Protein AF-A0A8S3E2L9-F1 (afdb_monomer)

InterPro domains:
  IPR043128 Reverse transcriptase/Diguanylate cyclase domain [G3DSA:3.30.70.270] (8-79)
  IPR043502 DNA/RNA polymerase superfamily [SSF56672] (3-79)
  IPR051320 Viral Replication and Maturation Polyprotein [PTHR33064] (3-79)

Foldseek 3Di:
DPPPDPDVVLLVVLLPQDQDPALVSLVVNVVSLVVCPVVDPPLCVLCVVSCVQNVDDPVCRVVRDDDPSNVSSSVVSSD

Nearest PDB structures (foldseek):
  4mh8-assembly1_A  TM=9.119E-01  e=3.047E-03  Moloney murine leukemia virus isolate Shinnick
  8wut-assembly1_E  TM=9.060E-01  e=4.013E-03  Moloney murine leukemia virus
  8ygj-assembly1_E  TM=9.330E-01  e=1.142E-02  Moloney murine leukemia virus
  7o0g-assembly1_A  TM=8.546E-01  e=1.032E-01  White-tufted-ear marmoset simian foamy virus

Radius of gyration: 13.27 Å; Cα contacts (8 Å, |Δi|>4): 51; chains: 1; bounding box: 32×24×39 Å

Mean predicted aligned error: 5.8 Å

Solvent-accessible surface area (backbone atoms only — not comparable to full-atom values): 4849 Å² total; per-residue (Å²): 133,90,78,79,68,80,56,66,68,63,52,50,53,54,63,66,57,71,84,56,88,43,59,68,49,43,45,51,49,51,59,64,46,59,78,45,47,89,77,38,84,64,40,68,71,47,42,40,51,45,46,68,41,49,74,48,57,85,89,47,52,84,70,53,66,81,50,72,62,30,50,52,27,53,55,61,76,55,110

pLDDT: mean 84.22, std 11.69, range [39.78, 95.69]

Structure (mmCIF, N/CA/C/O backbone):
data_AF-A0A8S3E2L9-F1
#
_entry.id   AF-A0A8S3E2L9-F1
#
loop_
_a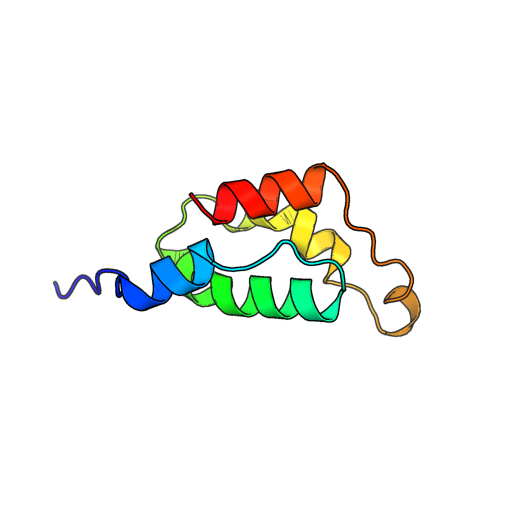tom_site.group_PDB
_atom_site.id
_atom_site.type_symbol
_atom_site.label_atom_id
_atom_site.label_alt_id
_atom_site.label_comp_id
_atom_site.label_asym_id
_atom_site.label_entity_id
_atom_site.label_seq_id
_atom_site.pdbx_PDB_ins_code
_atom_site.Cartn_x
_atom_site.Cartn_y
_atom_site.Cartn_z
_atom_site.occupancy
_atom_site.B_iso_or_equiv
_atom_site.auth_seq_id
_atom_site.auth_comp_id
_atom_site.auth_asym_id
_atom_site.auth_atom_id
_atom_site.pdbx_PDB_model_num
ATOM 1 N N . GLN A 1 1 ? -13.071 8.643 28.713 1.00 39.78 1 GLN A N 1
ATOM 2 C CA . GLN A 1 1 ? -12.639 7.818 27.563 1.00 39.78 1 GLN A CA 1
ATOM 3 C C . GLN A 1 1 ? -12.747 8.651 26.288 1.00 39.78 1 GLN A C 1
ATOM 5 O O . GLN A 1 1 ? -13.843 8.811 25.767 1.00 39.78 1 GLN A O 1
ATOM 10 N N . PHE A 1 2 ? -11.653 9.252 25.811 1.00 45.12 2 PHE A N 1
ATOM 11 C CA . PHE A 1 2 ? -11.678 10.069 24.590 1.00 45.12 2 PHE A CA 1
ATOM 12 C C . PHE A 1 2 ? -11.470 9.167 23.372 1.00 45.12 2 PHE A C 1
ATOM 14 O O . PHE A 1 2 ? -10.358 8.992 22.879 1.00 45.12 2 PHE A O 1
ATOM 21 N N . GLY A 1 3 ? -12.553 8.529 22.927 1.00 51.38 3 GLY A N 1
ATOM 22 C CA . GLY A 1 3 ? -12.570 7.786 21.674 1.00 51.38 3 GLY A CA 1
ATOM 23 C C . GLY A 1 3 ? -12.351 8.758 20.521 1.00 51.38 3 GLY A C 1
ATOM 24 O O . GLY A 1 3 ? -13.277 9.460 20.121 1.00 51.38 3 GLY A O 1
ATOM 25 N N . VAL A 1 4 ? -11.119 8.830 20.012 1.00 57.84 4 VAL A N 1
ATOM 26 C CA . VAL A 1 4 ? -10.786 9.598 18.808 1.00 57.84 4 VAL A CA 1
ATOM 27 C C . VAL A 1 4 ? -11.534 8.948 17.646 1.00 57.84 4 VAL A C 1
ATOM 29 O O . VAL A 1 4 ? -11.037 8.006 17.032 1.00 57.84 4 VAL A O 1
ATOM 32 N N . LYS A 1 5 ? -12.762 9.404 17.381 1.00 60.12 5 LYS A N 1
ATOM 33 C CA . LYS A 1 5 ? -13.507 9.017 16.184 1.00 60.12 5 LYS A CA 1
ATOM 34 C C . LYS A 1 5 ? -12.661 9.418 14.967 1.00 60.12 5 LYS A C 1
ATOM 36 O O . LYS A 1 5 ? -12.110 10.523 14.965 1.00 60.12 5 LYS A O 1
ATOM 41 N N . PRO A 1 6 ? -12.501 8.547 13.959 1.00 60.69 6 PRO A N 1
ATOM 42 C CA . PRO A 1 6 ? -11.749 8.907 12.768 1.00 60.69 6 PRO A CA 1
ATOM 43 C C . PRO A 1 6 ? -12.373 10.157 12.132 1.00 60.69 6 PRO A C 1
ATOM 45 O O . PRO A 1 6 ? -13.583 10.218 11.919 1.00 60.69 6 PRO A O 1
ATOM 48 N N . ASN A 1 7 ? -11.549 11.187 11.904 1.00 69.31 7 ASN A N 1
ATOM 49 C CA . ASN A 1 7 ? -11.998 12.434 11.288 1.00 69.31 7 ASN A CA 1
ATOM 50 C C . ASN A 1 7 ? -12.589 12.102 9.906 1.00 69.31 7 ASN A C 1
ATOM 52 O O . ASN A 1 7 ? -1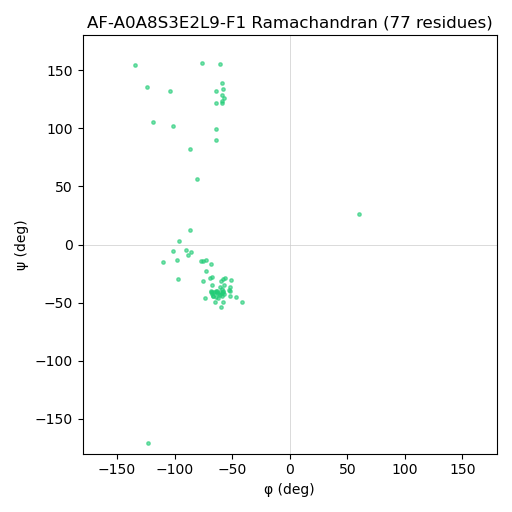1.908 11.485 9.082 1.00 69.31 7 ASN A O 1
ATOM 56 N N . LYS A 1 8 ? -13.847 12.495 9.667 1.00 66.19 8 LYS A N 1
ATOM 57 C CA . LYS A 1 8 ? -14.593 12.211 8.429 1.00 66.19 8 LYS A CA 1
ATOM 58 C C . LYS A 1 8 ? -13.815 12.626 7.180 1.00 66.19 8 LYS A C 1
ATOM 60 O O . LYS A 1 8 ? -13.828 11.900 6.194 1.00 66.19 8 LYS A O 1
ATOM 65 N N . GLU A 1 9 ? -13.072 13.729 7.244 1.00 68.56 9 GLU A N 1
ATOM 66 C CA . GLU A 1 9 ? -12.223 14.203 6.142 1.00 68.56 9 GLU A CA 1
ATOM 67 C C . GLU A 1 9 ? -11.140 13.194 5.756 1.00 68.56 9 GLU A C 1
ATOM 69 O O . GLU A 1 9 ? -10.874 12.968 4.577 1.00 68.56 9 GLU A O 1
ATOM 74 N N . LYS A 1 10 ? -10.523 12.547 6.749 1.00 69.75 10 LYS A N 1
ATOM 75 C CA . LYS A 1 10 ? -9.460 11.580 6.489 1.00 69.75 10 LYS A CA 1
ATOM 76 C C . LYS A 1 10 ? -10.022 10.254 5.958 1.00 69.75 10 LYS A C 1
ATOM 78 O O . LYS A 1 10 ? -9.344 9.605 5.162 1.00 69.75 10 LYS A O 1
ATOM 83 N N . ILE A 1 11 ? -11.240 9.872 6.362 1.00 72.12 11 ILE A N 1
ATOM 84 C CA . ILE A 1 11 ? -11.964 8.738 5.762 1.00 72.12 11 ILE A CA 1
ATOM 85 C C . ILE A 1 11 ? -12.275 9.065 4.302 1.00 72.12 11 ILE A C 1
ATOM 87 O O . ILE A 1 11 ? -11.926 8.292 3.414 1.00 72.12 11 ILE A O 1
ATOM 91 N N . GLN A 1 12 ? -12.839 10.245 4.035 1.00 72.94 12 GLN A N 1
ATOM 92 C CA . GLN A 1 12 ? -13.177 10.679 2.681 1.00 72.94 12 GLN A CA 1
ATOM 93 C C . GLN A 1 12 ? -11.946 10.714 1.766 1.00 72.94 12 GLN A C 1
ATOM 95 O O . GLN A 1 12 ? -12.018 10.308 0.607 1.00 72.94 12 GLN A O 1
ATOM 100 N N . ALA A 1 13 ? -10.793 11.135 2.294 1.00 76.31 13 ALA A N 1
ATOM 101 C CA . ALA A 1 13 ? -9.535 11.095 1.561 1.00 76.31 13 ALA A CA 1
ATOM 102 C C . ALA A 1 13 ? -9.164 9.668 1.119 1.00 76.31 13 ALA A C 1
ATOM 104 O O . ALA A 1 13 ? -8.757 9.499 -0.026 1.00 76.31 13 ALA A O 1
ATOM 105 N N . ILE A 1 14 ? -9.357 8.648 1.969 1.00 76.75 14 ILE A N 1
ATOM 106 C CA . ILE A 1 14 ? -9.145 7.232 1.610 1.00 76.75 14 ILE A CA 1
ATOM 107 C C . ILE A 1 14 ? -10.175 6.755 0.585 1.00 76.75 14 ILE A C 1
ATOM 109 O O . ILE A 1 14 ? -9.798 6.113 -0.399 1.00 76.75 14 ILE A O 1
ATOM 113 N N . MET A 1 15 ? -11.451 7.116 0.756 1.00 75.88 15 MET A N 1
ATOM 114 C CA . MET A 1 15 ? -12.519 6.782 -0.199 1.00 75.88 15 MET A CA 1
ATOM 115 C C . MET A 1 15 ? -12.214 7.305 -1.606 1.00 75.88 15 MET A C 1
ATOM 117 O O . MET A 1 15 ? -12.494 6.631 -2.600 1.00 75.88 15 MET A O 1
ATOM 121 N N . ASN A 1 16 ? -11.566 8.464 -1.694 1.00 82.25 16 ASN A N 1
ATOM 122 C CA . ASN A 1 16 ? -11.213 9.114 -2.952 1.00 82.25 16 ASN A CA 1
ATOM 123 C C . ASN A 1 16 ? -9.882 8.630 -3.554 1.00 82.25 16 ASN A C 1
ATOM 125 O O . ASN A 1 16 ? -9.546 9.023 -4.675 1.00 82.25 16 ASN A O 1
ATOM 129 N N . LEU A 1 17 ? -9.109 7.784 -2.858 1.00 83.06 17 LEU A N 1
ATOM 130 C CA . LEU A 1 17 ? -7.865 7.252 -3.418 1.00 83.06 17 LEU A CA 1
ATOM 131 C C . LEU A 1 17 ? -8.169 6.391 -4.644 1.00 83.06 17 LEU A C 1
ATOM 133 O O . LEU A 1 17 ? -9.045 5.523 -4.620 1.00 83.06 17 LEU A O 1
ATOM 137 N N . ARG A 1 18 ? -7.421 6.633 -5.719 1.00 87.12 18 ARG A N 1
ATOM 138 C CA . ARG A 1 18 ? -7.432 5.786 -6.913 1.00 87.12 18 ARG A CA 1
ATOM 139 C C . ARG A 1 18 ? -6.634 4.515 -6.654 1.00 87.12 18 ARG A C 1
ATOM 141 O O . ARG A 1 18 ? -5.753 4.491 -5.796 1.00 87.12 18 ARG A O 1
ATOM 148 N N . GLU A 1 19 ? -6.953 3.479 -7.416 1.00 90.00 19 GLU A N 1
ATOM 149 C CA . GLU A 1 19 ? -6.234 2.213 -7.367 1.00 90.00 19 GLU A CA 1
ATOM 150 C C . GLU A 1 19 ? -4.743 2.431 -7.701 1.00 90.00 19 GLU A C 1
ATOM 152 O O . GLU A 1 19 ? -4.428 3.090 -8.699 1.00 90.00 19 GLU A O 1
ATOM 157 N N . PRO A 1 20 ? -3.812 1.947 -6.862 1.00 91.38 20 PRO A N 1
ATOM 158 C CA . PRO A 1 20 ? -2.388 2.084 -7.116 1.00 91.38 20 PRO A CA 1
ATOM 159 C C . PRO A 1 20 ? -1.954 1.339 -8.378 1.00 91.38 20 PRO A C 1
ATOM 161 O O . PRO A 1 20 ? -2.064 0.124 -8.462 1.00 91.38 20 PRO A O 1
ATOM 164 N N . THR A 1 21 ? -1.366 2.057 -9.331 1.00 89.94 21 THR A N 1
ATOM 165 C CA . THR A 1 21 ? -0.765 1.457 -10.537 1.00 89.94 21 THR A CA 1
ATOM 166 C C . THR A 1 21 ? 0.756 1.346 -10.451 1.00 89.94 21 THR A C 1
ATOM 168 O O . THR A 1 21 ? 1.395 0.780 -11.332 1.00 89.94 21 THR A O 1
ATOM 171 N N . THR A 1 22 ? 1.361 1.884 -9.388 1.00 91.75 22 THR A N 1
ATOM 172 C CA . THR A 1 22 ? 2.812 1.887 -9.185 1.00 91.75 22 THR A CA 1
ATOM 173 C C . THR A 1 22 ? 3.176 1.486 -7.763 1.00 91.75 22 THR A C 1
ATOM 175 O O . THR A 1 22 ? 2.429 1.738 -6.814 1.00 91.75 22 THR A O 1
ATOM 178 N N . LEU A 1 23 ? 4.387 0.948 -7.596 1.00 92.62 23 LEU A N 1
ATOM 179 C CA . LEU A 1 23 ? 4.965 0.640 -6.287 1.00 92.62 23 LEU A CA 1
ATOM 180 C C . LEU A 1 23 ? 4.949 1.853 -5.340 1.00 92.62 23 LEU A C 1
ATOM 182 O O . LEU A 1 23 ? 4.693 1.711 -4.145 1.00 92.62 23 LEU A O 1
ATOM 186 N N . ALA A 1 24 ? 5.221 3.051 -5.863 1.00 91.00 24 ALA A N 1
ATOM 187 C CA . ALA A 1 24 ? 5.206 4.281 -5.077 1.00 91.00 24 ALA A CA 1
ATOM 188 C C . ALA A 1 24 ? 3.790 4.623 -4.587 1.00 91.00 24 ALA A C 1
ATOM 190 O O . ALA A 1 24 ? 3.605 4.930 -3.409 1.00 91.00 24 ALA A O 1
ATOM 191 N N . ALA A 1 25 ? 2.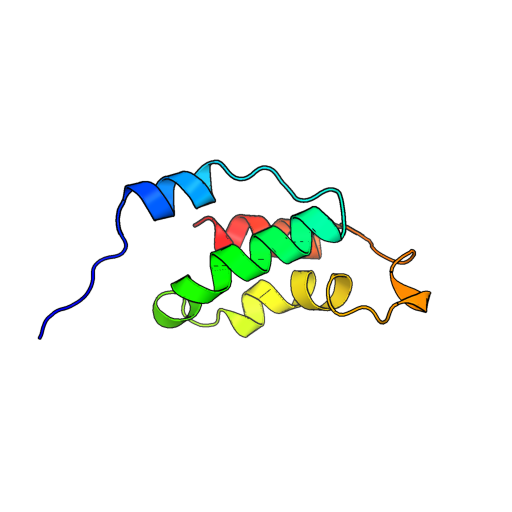784 4.511 -5.462 1.00 92.00 25 ALA A N 1
ATOM 192 C CA . ALA A 1 25 ? 1.387 4.729 -5.094 1.00 92.00 25 ALA A CA 1
ATOM 193 C C . ALA A 1 25 ? 0.903 3.702 -4.058 1.00 92.00 25 ALA A C 1
ATOM 195 O O . ALA A 1 25 ? 0.232 4.074 -3.097 1.00 92.00 25 ALA A O 1
ATOM 196 N N . ALA A 1 26 ? 1.297 2.4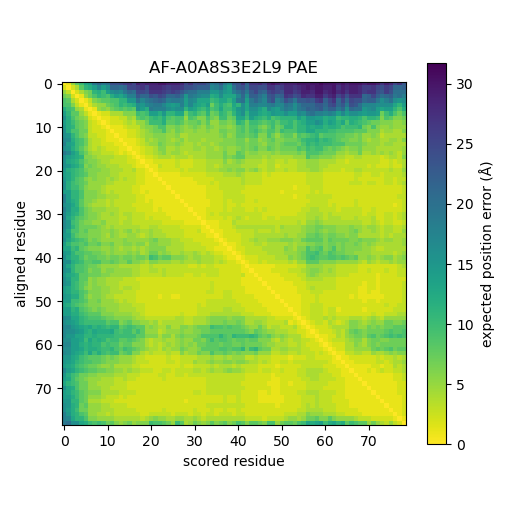33 -4.202 1.00 92.69 26 ALA A N 1
ATOM 197 C CA . ALA A 1 26 ? 0.910 1.367 -3.281 1.00 92.69 26 ALA A CA 1
ATOM 198 C C . ALA A 1 26 ? 1.541 1.553 -1.888 1.00 92.69 26 ALA A C 1
ATOM 200 O O . ALA A 1 26 ? 0.854 1.427 -0.875 1.00 92.69 26 ALA A O 1
ATOM 201 N N . ASN A 1 27 ? 2.816 1.957 -1.821 1.00 91.06 27 ASN A N 1
ATOM 202 C CA . ASN A 1 27 ? 3.463 2.319 -0.556 1.00 91.06 27 ASN A CA 1
ATOM 203 C C . ASN A 1 27 ? 2.823 3.554 0.093 1.00 91.06 27 ASN A C 1
ATOM 205 O O . ASN A 1 27 ? 2.605 3.569 1.304 1.00 91.06 27 ASN A O 1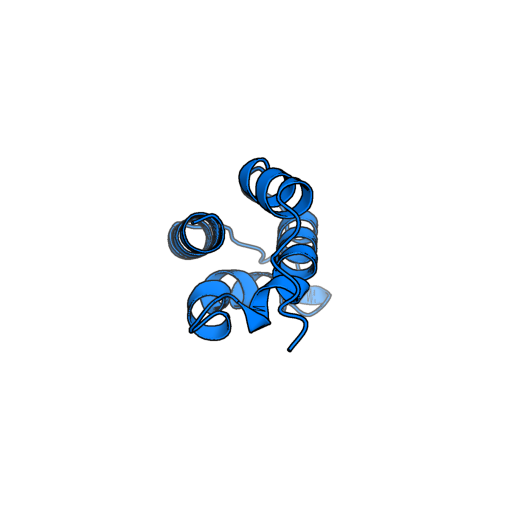
ATOM 209 N N . LYS A 1 28 ? 2.475 4.578 -0.700 1.00 89.94 28 LYS A N 1
ATOM 210 C CA . LYS A 1 28 ? 1.761 5.764 -0.201 1.00 89.94 28 LYS A CA 1
ATOM 211 C C . LYS A 1 28 ? 0.397 5.389 0.383 1.00 89.94 28 LYS A C 1
ATOM 213 O O . LYS A 1 28 ? 0.039 5.884 1.449 1.00 89.94 28 LYS A O 1
ATOM 218 N N . PHE A 1 29 ? -0.335 4.500 -0.287 1.00 89.75 29 PHE A N 1
ATOM 219 C CA . PHE A 1 29 ? -1.609 3.975 0.197 1.00 89.75 29 PHE A CA 1
ATOM 220 C C . PHE A 1 29 ? -1.443 3.252 1.541 1.00 89.75 29 PHE A C 1
ATOM 222 O O . PHE A 1 29 ? -2.089 3.636 2.514 1.00 89.75 29 PHE A O 1
ATOM 229 N N . LEU A 1 30 ? -0.525 2.281 1.639 1.00 89.44 30 LEU A N 1
ATOM 230 C CA . LEU A 1 30 ? -0.259 1.568 2.898 1.00 89.44 30 LEU A CA 1
ATOM 231 C C . LEU A 1 30 ? 0.167 2.510 4.031 1.00 89.44 30 LEU A C 1
ATOM 233 O O . LEU A 1 30 ? -0.300 2.365 5.162 1.00 89.44 30 LEU A O 1
ATOM 237 N N . GLY A 1 31 ? 1.006 3.503 3.727 1.00 88.31 31 GLY A N 1
ATOM 238 C CA . GLY A 1 31 ? 1.392 4.543 4.678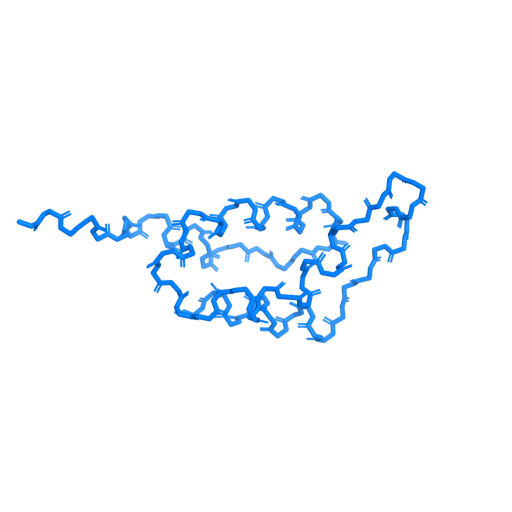 1.00 88.31 31 GLY A CA 1
ATOM 239 C C . GLY A 1 31 ? 0.180 5.313 5.204 1.00 88.31 31 GLY A C 1
ATOM 240 O O . GLY A 1 31 ? 0.046 5.487 6.414 1.00 88.31 31 GLY A O 1
ATOM 241 N N . GLY A 1 32 ? -0.751 5.693 4.324 1.00 86.38 32 GLY A N 1
ATOM 242 C CA . GLY A 1 32 ? -2.007 6.343 4.709 1.00 86.38 32 GLY A CA 1
ATOM 243 C C . GLY A 1 32 ? -2.919 5.453 5.559 1.00 86.38 32 GLY A C 1
ATOM 244 O O . GLY A 1 32 ? -3.489 5.914 6.549 1.00 86.38 32 GLY A O 1
ATOM 245 N N . MET A 1 33 ? -3.004 4.165 5.224 1.00 85.44 33 MET A N 1
ATOM 246 C CA . MET A 1 33 ? -3.823 3.186 5.945 1.00 85.44 33 MET A CA 1
ATOM 247 C C . MET A 1 33 ? -3.250 2.796 7.316 1.00 85.44 33 MET A C 1
ATOM 249 O O . MET A 1 33 ? -3.997 2.383 8.204 1.00 85.44 33 MET A O 1
ATOM 253 N N . SER A 1 34 ? -1.942 2.962 7.531 1.00 83.06 34 SER A N 1
ATOM 254 C CA . SER A 1 34 ? -1.264 2.571 8.776 1.00 83.06 34 SER A CA 1
ATOM 255 C C . SER A 1 34 ? -1.833 3.253 10.029 1.00 83.06 34 SER A C 1
ATOM 257 O O . SER A 1 34 ? -1.862 2.648 11.101 1.00 83.06 34 SER A O 1
ATOM 259 N N . TRP A 1 35 ? -2.366 4.474 9.903 1.00 81.69 35 TRP A N 1
ATOM 260 C CA . TRP A 1 35 ? -3.035 5.181 11.003 1.00 81.69 35 TRP A CA 1
ATOM 261 C C . TRP A 1 35 ? -4.378 4.536 11.394 1.00 81.69 35 TRP A C 1
ATOM 263 O O . TRP A 1 35 ? -4.776 4.578 12.560 1.00 81.69 35 TRP A O 1
ATOM 273 N N . TYR A 1 36 ? -5.046 3.888 10.436 1.00 79.62 36 TYR A N 1
ATOM 274 C CA . TYR A 1 36 ? -6.361 3.259 10.595 1.00 79.62 36 TYR A CA 1
ATOM 275 C C . TYR A 1 36 ? -6.305 1.820 11.083 1.00 79.62 36 TYR A C 1
ATOM 277 O O . TYR A 1 36 ? -7.334 1.278 11.477 1.00 79.62 36 TYR A O 1
ATOM 285 N N . ARG A 1 37 ? -5.115 1.213 11.143 1.00 82.56 37 ARG A N 1
ATOM 286 C CA . ARG A 1 37 ? -4.929 -0.177 11.591 1.00 82.56 37 ARG A CA 1
ATOM 287 C C . ARG A 1 37 ? -5.592 -0.493 12.938 1.00 82.56 37 ARG A C 1
ATOM 289 O O . ARG A 1 37 ? -5.999 -1.620 13.160 1.00 82.56 37 ARG A O 1
ATOM 296 N N . LYS A 1 38 ? -5.705 0.499 13.834 1.00 82.56 38 LYS A N 1
ATOM 297 C CA . LYS A 1 38 ? -6.333 0.352 15.162 1.00 82.56 38 LYS A CA 1
ATOM 298 C C . LYS A 1 38 ? -7.865 0.295 15.125 1.00 82.56 38 LYS A C 1
ATOM 300 O O . LYS A 1 38 ? -8.476 -0.047 16.127 1.00 82.56 38 LYS A O 1
ATOM 305 N N . PHE A 1 39 ? -8.467 0.666 13.998 1.00 77.56 39 PHE A N 1
ATOM 306 C CA . PHE A 1 39 ? -9.912 0.668 13.771 1.00 77.56 39 PHE A CA 1
ATOM 307 C C . PHE A 1 39 ? -10.356 -0.412 12.779 1.00 77.56 39 PHE A C 1
ATOM 309 O O . PHE A 1 39 ? -11.543 -0.702 12.700 1.00 77.56 39 PHE A O 1
ATOM 316 N N . LEU A 1 40 ? -9.416 -0.994 12.028 1.00 79.38 40 LEU A N 1
ATOM 317 C CA . LEU A 1 40 ? -9.678 -2.019 11.026 1.00 79.38 40 LEU A CA 1
ATOM 318 C C . LEU A 1 40 ? -9.336 -3.400 11.601 1.00 79.38 40 LEU A C 1
ATOM 320 O O . LEU A 1 40 ? -8.152 -3.755 11.671 1.00 79.38 40 LEU A O 1
ATOM 324 N N . PRO A 1 41 ? -10.334 -4.192 12.031 1.00 80.44 41 PRO A N 1
ATOM 325 C CA . PRO A 1 41 ? -10.080 -5.557 12.464 1.00 80.44 41 PRO A CA 1
ATOM 326 C C . PRO A 1 41 ? -9.439 -6.346 11.318 1.00 80.44 41 PRO A C 1
ATOM 328 O O . PRO A 1 41 ? -9.813 -6.201 10.158 1.00 80.44 41 PRO A O 1
ATOM 331 N N . GLN A 1 42 ? -8.446 -7.176 11.645 1.00 86.94 42 GLN A N 1
ATOM 332 C CA . GLN A 1 42 ? -7.723 -8.004 10.670 1.00 86.94 42 GLN A CA 1
ATOM 333 C C . GLN A 1 42 ? -6.992 -7.212 9.566 1.00 86.94 42 GLN A C 1
ATOM 335 O O . GLN A 1 42 ? -6.716 -7.757 8.497 1.00 86.94 42 GLN A O 1
ATOM 340 N N . PHE A 1 43 ? -6.611 -5.953 9.831 1.00 88.75 43 PHE A N 1
ATOM 341 C CA . PHE A 1 43 ? -5.885 -5.104 8.877 1.00 88.75 43 PHE A CA 1
ATOM 342 C C . PHE A 1 43 ? -4.704 -5.816 8.203 1.00 88.75 43 PHE A C 1
ATOM 344 O O . PHE A 1 43 ? -4.545 -5.723 6.992 1.00 88.75 43 PHE A O 1
ATOM 351 N N . ALA A 1 44 ? -3.885 -6.539 8.975 1.00 89.06 44 ALA A N 1
ATOM 352 C CA . ALA A 1 44 ? -2.720 -7.245 8.446 1.00 89.06 44 ALA A CA 1
ATOM 353 C C . ALA A 1 44 ? -3.105 -8.304 7.400 1.00 89.06 44 ALA A C 1
ATOM 355 O O . ALA A 1 44 ? -2.472 -8.372 6.350 1.00 89.06 44 ALA A O 1
ATOM 356 N N . SER A 1 45 ? -4.163 -9.077 7.658 1.00 92.19 45 SER A N 1
ATOM 357 C CA . SER A 1 45 ? -4.661 -10.110 6.745 1.00 92.19 45 SER A CA 1
ATOM 358 C C . SER A 1 45 ? -5.213 -9.498 5.460 1.00 92.19 45 SER A C 1
ATOM 360 O O . SER A 1 45 ? -4.883 -9.956 4.370 1.00 92.19 45 SER A O 1
ATOM 362 N N . VAL A 1 46 ? -5.992 -8.418 5.577 1.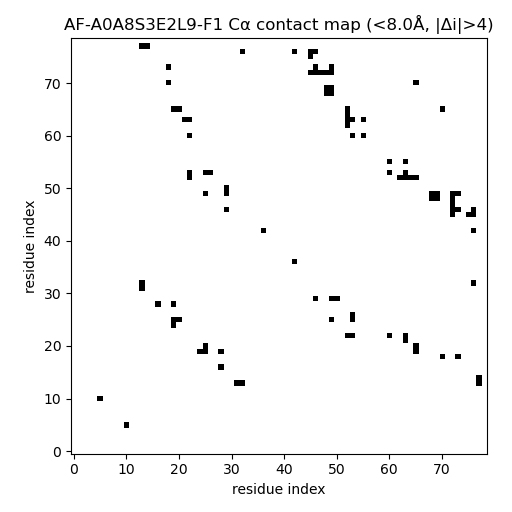00 92.44 46 VAL A N 1
ATOM 363 C CA . VAL A 1 46 ? -6.558 -7.720 4.413 1.00 92.44 46 VAL A CA 1
ATOM 364 C C . VAL A 1 46 ? -5.464 -7.026 3.600 1.00 92.44 46 VAL A C 1
ATOM 366 O O . VAL A 1 46 ? -5.479 -7.082 2.377 1.00 92.44 46 VAL A O 1
ATOM 369 N N . ALA A 1 47 ? -4.484 -6.397 4.250 1.00 92.25 47 ALA A N 1
ATOM 370 C CA . ALA A 1 47 ? -3.398 -5.686 3.578 1.00 92.25 47 ALA A CA 1
ATOM 371 C C . ALA A 1 47 ? -2.313 -6.618 3.010 1.00 92.25 47 ALA A C 1
ATOM 373 O O . ALA A 1 47 ? -1.503 -6.164 2.199 1.00 92.25 47 ALA A O 1
ATOM 374 N N . ALA A 1 48 ? -2.280 -7.899 3.396 1.00 94.12 48 ALA A N 1
ATOM 375 C CA . ALA A 1 48 ? -1.233 -8.846 3.009 1.00 94.12 48 ALA A CA 1
ATOM 376 C C . ALA A 1 48 ? -0.980 -8.925 1.487 1.00 94.12 48 ALA A C 1
ATOM 378 O O . ALA A 1 48 ? 0.189 -8.855 1.091 1.00 94.12 48 ALA A O 1
ATOM 379 N N . PRO A 1 49 ? -2.004 -8.971 0.605 1.00 94.44 49 PRO A N 1
ATOM 380 C CA . PRO A 1 49 ? -1.785 -8.982 -0.840 1.00 94.44 49 PRO A CA 1
ATOM 381 C C . PRO A 1 49 ? -1.062 -7.728 -1.342 1.00 94.44 49 PRO A C 1
ATOM 383 O O . PRO A 1 49 ? -0.205 -7.829 -2.219 1.00 94.44 49 PRO A O 1
ATOM 386 N N . ILE A 1 50 ? -1.354 -6.560 -0.761 1.00 93.94 50 ILE A N 1
ATOM 387 C CA . ILE A 1 50 ? -0.697 -5.292 -1.104 1.00 93.94 50 ILE A CA 1
ATOM 388 C C . ILE A 1 50 ? 0.728 -5.276 -0.542 1.00 93.94 50 ILE A C 1
ATOM 390 O O . ILE A 1 50 ? 1.667 -4.965 -1.270 1.00 93.94 50 ILE A O 1
ATOM 394 N N . ILE A 1 51 ? 0.912 -5.679 0.720 1.00 93.19 51 ILE A N 1
ATOM 395 C CA . ILE A 1 51 ? 2.229 -5.739 1.373 1.00 93.19 51 ILE A CA 1
ATOM 396 C C . ILE A 1 51 ? 3.187 -6.644 0.590 1.00 93.19 51 ILE A C 1
ATOM 398 O O . ILE A 1 51 ? 4.351 -6.286 0.413 1.00 93.19 51 ILE A O 1
ATOM 402 N N . SER A 1 52 ? 2.702 -7.777 0.072 1.00 93.06 52 SER A N 1
ATOM 403 C CA . SER A 1 52 ? 3.522 -8.726 -0.694 1.00 93.06 52 SER A CA 1
ATOM 404 C C . SER A 1 52 ? 4.158 -8.111 -1.946 1.00 93.06 52 SER A C 1
ATOM 406 O O . SER A 1 52 ? 5.275 -8.473 -2.311 1.00 93.06 52 SER A O 1
ATOM 408 N N . VAL A 1 53 ? 3.486 -7.136 -2.568 1.00 92.44 53 VAL A N 1
ATOM 409 C CA . VAL A 1 53 ? 3.966 -6.470 -3.788 1.00 92.44 53 VAL A CA 1
ATOM 410 C C . VAL A 1 53 ? 4.658 -5.142 -3.498 1.00 92.44 53 VAL A C 1
ATOM 412 O O . VAL A 1 53 ? 5.343 -4.610 -4.368 1.00 92.44 53 VAL A O 1
ATOM 415 N N . THR A 1 54 ? 4.528 -4.600 -2.283 1.00 91.62 54 THR A N 1
ATOM 416 C CA . THR A 1 54 ? 5.221 -3.370 -1.876 1.00 91.62 54 THR A CA 1
ATOM 417 C C . THR A 1 54 ? 6.512 -3.613 -1.107 1.00 91.62 54 THR A C 1
ATOM 419 O O . THR A 1 54 ? 7.433 -2.799 -1.208 1.00 91.62 54 THR A O 1
ATOM 422 N N . ASN A 1 55 ? 6.607 -4.718 -0.362 1.00 89.88 55 ASN A N 1
ATOM 423 C CA . ASN A 1 55 ? 7.776 -5.086 0.439 1.00 89.88 55 ASN A CA 1
ATOM 424 C C . ASN A 1 55 ? 8.873 -5.740 -0.421 1.00 89.88 55 ASN A C 1
ATOM 426 O O . ASN A 1 55 ? 9.294 -6.874 -0.198 1.00 89.88 55 ASN A O 1
ATOM 430 N N . LEU A 1 56 ? 9.310 -5.018 -1.453 1.00 88.44 56 LEU A N 1
ATOM 431 C CA .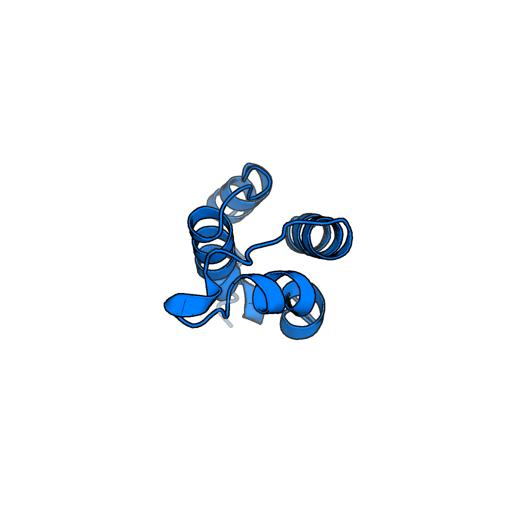 LEU A 1 56 ? 10.325 -5.465 -2.399 1.00 88.44 56 LEU A CA 1
ATOM 432 C C . LEU A 1 56 ? 11.662 -4.780 -2.099 1.00 88.44 56 LEU A C 1
ATOM 434 O O . LEU A 1 56 ? 11.749 -3.553 -1.980 1.00 88.44 56 LEU A O 1
ATOM 438 N N . THR A 1 57 ? 12.740 -5.563 -2.051 1.00 87.06 57 THR A N 1
ATOM 439 C CA . THR A 1 57 ? 14.106 -5.021 -1.997 1.00 87.06 57 THR A CA 1
ATOM 440 C C . THR A 1 57 ? 14.402 -4.179 -3.247 1.00 87.06 57 THR A C 1
ATOM 442 O O . THR A 1 57 ? 13.797 -4.394 -4.298 1.00 87.06 57 THR A O 1
ATOM 445 N N . LYS A 1 58 ? 15.347 -3.220 -3.171 1.00 86.19 58 LYS A N 1
ATOM 446 C CA . LYS A 1 58 ? 15.738 -2.348 -4.308 1.00 86.19 58 LYS A CA 1
ATOM 447 C C . LYS A 1 58 ? 15.848 -3.082 -5.664 1.00 86.19 58 LYS A C 1
ATOM 449 O O . LYS A 1 58 ? 15.223 -2.595 -6.606 1.00 86.19 58 LYS A O 1
ATOM 454 N N . PRO A 1 59 ? 16.545 -4.232 -5.790 1.00 89.25 59 PRO A N 1
ATOM 455 C CA . PRO A 1 59 ? 16.645 -4.939 -7.072 1.00 89.25 59 PRO A CA 1
ATOM 456 C C . PRO A 1 59 ? 15.313 -5.537 -7.553 1.00 89.25 59 PRO A C 1
ATOM 458 O O . PRO A 1 59 ? 15.084 -5.649 -8.753 1.00 89.25 59 PRO A O 1
ATOM 461 N N . ASN A 1 60 ? 14.406 -5.883 -6.638 1.00 86.56 60 ASN A N 1
ATOM 462 C CA . ASN A 1 60 ? 13.134 -6.525 -6.961 1.00 86.56 60 ASN A CA 1
ATOM 463 C C . ASN A 1 60 ? 11.992 -5.536 -7.222 1.00 86.56 60 ASN A C 1
ATOM 465 O O . ASN A 1 60 ? 10.926 -5.968 -7.644 1.00 86.56 60 ASN A O 1
ATOM 469 N N . ARG A 1 61 ? 12.189 -4.222 -7.048 1.00 86.94 61 ARG A N 1
ATOM 470 C CA . ARG A 1 61 ? 11.130 -3.209 -7.245 1.00 86.94 61 ARG A CA 1
ATOM 471 C C . ARG A 1 61 ? 10.483 -3.238 -8.635 1.00 86.94 61 ARG A C 1
ATOM 473 O O . ARG A 1 61 ? 9.314 -2.890 -8.758 1.00 86.94 61 ARG A O 1
ATOM 480 N N . LYS A 1 62 ? 11.219 -3.669 -9.668 1.00 86.88 62 LYS A N 1
ATOM 481 C CA . LYS A 1 62 ? 10.700 -3.829 -11.040 1.00 86.88 62 LYS A CA 1
ATOM 482 C C . LYS A 1 62 ? 9.684 -4.975 -11.180 1.00 86.88 62 LYS A C 1
ATOM 484 O O . LYS A 1 62 ? 8.953 -4.997 -12.158 1.00 86.88 62 LYS A O 1
ATOM 489 N N . LYS A 1 63 ? 9.619 -5.898 -10.212 1.00 88.75 63 LYS A N 1
ATOM 490 C CA . LYS A 1 63 ? 8.667 -7.023 -10.165 1.00 88.75 63 LYS A CA 1
ATOM 491 C C . LYS A 1 63 ? 7.331 -6.649 -9.514 1.00 88.75 63 LYS A C 1
ATOM 493 O O . LYS A 1 63 ? 6.569 -7.532 -9.141 1.00 88.75 63 LYS A O 1
ATOM 498 N N . PHE A 1 64 ? 7.066 -5.359 -9.312 1.00 92.62 64 PHE A N 1
ATOM 499 C CA . PHE A 1 64 ? 5.776 -4.906 -8.813 1.00 92.62 64 PHE A CA 1
ATOM 500 C C . PHE A 1 64 ? 4.667 -5.365 -9.765 1.00 92.62 64 PHE A C 1
ATOM 502 O O . PHE A 1 64 ? 4.679 -5.024 -10.946 1.00 92.62 64 PHE A O 1
ATOM 509 N N . VAL A 1 65 ? 3.711 -6.123 -9.234 1.00 91.38 65 VAL A N 1
ATOM 510 C CA . VAL A 1 65 ? 2.521 -6.577 -9.953 1.00 91.38 65 VAL 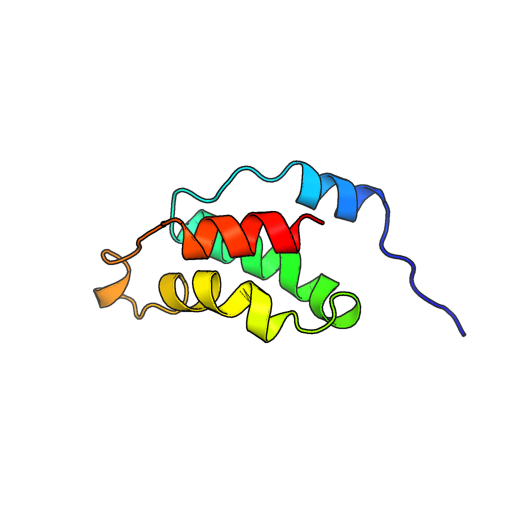A CA 1
ATOM 511 C C . VAL A 1 65 ? 1.307 -6.125 -9.164 1.00 91.38 65 VAL A C 1
ATOM 513 O O . VAL A 1 65 ? 1.261 -6.265 -7.944 1.00 91.38 65 VAL A O 1
ATOM 516 N N . TRP A 1 66 ? 0.320 -5.587 -9.867 1.00 94.31 66 TRP A N 1
ATOM 517 C CA . TRP A 1 66 ? -0.962 -5.235 -9.283 1.00 94.31 66 TRP A CA 1
ATOM 518 C C . TRP A 1 66 ? -2.057 -6.042 -9.972 1.00 94.31 66 TRP A C 1
ATOM 520 O O . TRP A 1 66 ? -2.383 -5.793 -11.131 1.00 94.31 66 TRP A O 1
ATOM 530 N N . GLY A 1 67 ? -2.569 -7.054 -9.275 1.00 94.50 67 GLY A N 1
ATOM 531 C CA . GLY A 1 67 ? -3.554 -7.986 -9.804 1.00 94.50 67 GLY A CA 1
ATOM 532 C C . GLY A 1 67 ? -4.840 -8.039 -8.977 1.00 94.50 67 GLY A C 1
ATOM 533 O O . GLY A 1 67 ? -5.032 -7.253 -8.043 1.00 94.50 67 GLY A O 1
ATOM 534 N N . PRO A 1 68 ? -5.725 -9.003 -9.287 1.00 95.69 68 PRO A N 1
ATOM 535 C CA . PRO A 1 68 ? -6.988 -9.188 -8.576 1.00 95.69 68 PRO A CA 1
ATOM 536 C C . PRO A 1 68 ? -6.857 -9.290 -7.042 1.00 95.69 68 PRO A C 1
ATOM 538 O O . PRO A 1 68 ? -7.663 -8.659 -6.357 1.00 95.69 68 PRO A O 1
ATOM 541 N N . PRO A 1 69 ? -5.843 -9.976 -6.465 1.00 94.62 69 PRO A N 1
ATOM 542 C CA . PRO A 1 69 ? -5.675 -10.029 -5.010 1.00 94.62 69 PRO A CA 1
ATOM 543 C C . PRO A 1 69 ? -5.389 -8.658 -4.381 1.00 94.62 69 PRO A C 1
ATOM 545 O O . PRO A 1 69 ? -5.950 -8.320 -3.339 1.00 94.62 69 PRO A O 1
ATOM 548 N N . GLN A 1 70 ? -4.540 -7.845 -5.020 1.00 94.94 70 GLN A N 1
ATOM 549 C CA . GLN A 1 70 ? -4.209 -6.494 -4.554 1.00 94.94 70 GLN A CA 1
ATOM 550 C C . GLN A 1 70 ? -5.415 -5.561 -4.670 1.00 94.94 70 GLN A C 1
ATOM 552 O O . GLN A 1 70 ? -5.683 -4.783 -3.754 1.00 94.94 70 GLN A O 1
ATOM 557 N N . ARG A 1 71 ? -6.175 -5.682 -5.764 1.00 93.94 71 ARG A N 1
ATOM 558 C CA . ARG A 1 71 ? -7.421 -4.939 -5.966 1.00 93.94 71 ARG A CA 1
ATOM 559 C C . ARG A 1 71 ? -8.467 -5.277 -4.909 1.00 93.94 71 ARG A C 1
ATOM 561 O O . ARG A 1 71 ? -9.066 -4.365 -4.348 1.00 93.94 71 ARG A O 1
ATOM 568 N N . GLY A 1 72 ? -8.665 -6.562 -4.610 1.00 93.94 72 GLY A N 1
ATOM 569 C CA . GLY A 1 72 ? -9.592 -7.008 -3.567 1.00 93.94 72 GLY A CA 1
ATOM 570 C C . GLY A 1 72 ? -9.235 -6.421 -2.202 1.00 93.94 72 GLY A C 1
ATOM 571 O O . GLY A 1 72 ? -10.071 -5.781 -1.567 1.00 93.94 72 GLY A O 1
ATOM 572 N N . ALA A 1 73 ? -7.963 -6.533 -1.811 1.00 92.88 73 ALA A N 1
ATOM 573 C CA . ALA A 1 73 ? -7.440 -5.919 -0.592 1.00 92.88 73 ALA A CA 1
ATOM 574 C C . ALA A 1 73 ? -7.642 -4.394 -0.562 1.00 92.88 73 ALA A C 1
ATOM 576 O O . ALA A 1 73 ? -8.046 -3.835 0.455 1.00 92.88 73 ALA A O 1
ATOM 577 N N . PHE A 1 74 ? -7.393 -3.710 -1.680 1.00 92.38 74 PHE A N 1
ATOM 578 C CA . PHE A 1 74 ? -7.566 -2.262 -1.788 1.00 92.38 74 PHE A CA 1
ATOM 579 C C . PHE A 1 74 ? -9.026 -1.842 -1.608 1.00 92.38 74 PHE A C 1
ATOM 581 O O . PHE A 1 74 ? -9.300 -0.904 -0.865 1.00 92.38 74 PHE A O 1
ATOM 588 N N . LEU A 1 75 ? -9.962 -2.542 -2.253 1.00 90.56 75 LEU A N 1
ATOM 589 C CA . LEU A 1 75 ? -11.391 -2.263 -2.125 1.00 90.56 75 LEU A CA 1
ATOM 590 C C . LEU A 1 75 ? -11.893 -2.544 -0.707 1.00 90.56 75 LEU A C 1
ATOM 592 O O . LEU A 1 75 ? -12.641 -1.735 -0.168 1.00 90.56 75 LEU A O 1
ATOM 596 N N . GLN A 1 76 ? -11.437 -3.631 -0.084 1.00 90.12 76 GLN A N 1
ATOM 597 C CA . GLN A 1 76 ? -11.830 -3.988 1.278 1.00 90.12 76 GLN A CA 1
ATOM 598 C C . GLN A 1 76 ? -11.302 -2.991 2.320 1.00 90.12 76 GLN A C 1
ATOM 600 O O . GLN A 1 76 ? -11.991 -2.689 3.284 1.00 90.12 76 GLN A O 1
ATOM 605 N N . LEU A 1 77 ? -10.107 -2.429 2.118 1.00 87.25 77 LEU A N 1
ATOM 606 C CA . LEU A 1 77 ? -9.553 -1.377 2.982 1.00 87.25 77 LEU A CA 1
ATOM 607 C C . LEU A 1 77 ? -10.234 -0.009 2.809 1.00 87.25 77 LEU A C 1
ATOM 609 O O . LEU A 1 77 ? -10.002 0.890 3.615 1.00 87.25 77 LEU A O 1
ATOM 613 N N . LYS A 1 78 ? -11.035 0.158 1.752 1.00 84.12 78 LYS A N 1
ATOM 614 C CA . LYS A 1 78 ? -11.847 1.350 1.490 1.00 84.12 78 LYS A CA 1
ATOM 615 C C . LYS A 1 78 ? -13.294 1.204 1.973 1.00 84.12 78 LYS A C 1
ATOM 617 O O . LYS A 1 78 ? -14.085 2.095 1.696 1.00 84.12 78 LYS A O 1
ATOM 622 N N . GLN A 1 79 ? -13.666 0.103 2.616 1.00 71.75 79 GLN A N 1
ATOM 623 C CA . GLN A 1 79 ? -14.992 -0.081 3.218 1.00 71.75 79 GLN A CA 1
ATOM 624 C C . GLN A 1 79 ? -14.938 0.235 4.712 1.00 71.75 79 GLN A C 1
ATOM 626 O O . GLN A 1 79 ? -15.928 0.815 5.205 1.00 71.75 79 GLN A O 1
#

Secondary structure (DSSP, 8-state):
----PPPHHHHHHHHTPPPP-SHHHHHHHHHHHTTGGGTSTTHHHHHHHHHHHH---GGGGGG----HHHHHHHHHTT-

Sequence (79 aa):
QFGVKPNKEKIQAIMNLREPTTLAAANKFLGGMSWYRKFLPQFASVAAPIISVTNLTKPNRKKFVWGPPQRGAFLQLKQ

Organism: NCBI:txid392030